Protein AF-A0A969BR86-F1 (afdb_monomer)

pLDDT: mean 82.11, std 10.0, range [44.03, 94.56]

Radius of gyration: 22.73 Å; Cα contacts (8 Å, |Δi|>4): 45; chains: 1; bounding box: 43×24×62 Å

Sequence (85 aa):
MSRDRLPEDFAKPVFQLEKNTPTIVQTKLGWHLVEITARKPAEPRTFQQAEPEIHSALEAIKRRQAVNDLRTQLRKSMSEKIRVF

Secondary structure (DSSP, 8-state):
--GGGS-HHHHHHHTTSPBT--EEEEETTEEEEE-B-------PPPHHHHHHHHHHHHHHHHHHHHHHHHHHHHHHHHGGG----

Solvent-accessible surface area (backbone atoms only — not comparable to full-atom values): 5432 Å² total; per-residue (Å²): 137,60,67,89,82,40,60,68,68,50,33,56,58,65,75,66,57,59,73,77,47,78,44,80,46,72,40,98,92,44,82,41,83,45,63,38,87,77,82,81,80,88,74,84,75,53,66,83,76,41,44,68,59,51,52,54,51,52,51,53,51,51,51,53,48,52,52,51,50,51,52,50,51,53,50,61,73,46,57,87,68,69,77,84,127

Structure (mmCIF, N/CA/C/O backbone):
data_AF-A0A969BR86-F1
#
_entry.id   AF-A0A969BR86-F1
#
loop_
_atom_site.group_PDB
_atom_site.id
_atom_site.type_symbol
_atom_site.label_atom_id
_atom_site.label_alt_id
_atom_site.label_comp_id
_atom_site.label_asym_id
_atom_site.label_entity_id
_atom_site.label_seq_id
_atom_site.pdbx_PDB_ins_code
_atom_site.Cartn_x
_atom_site.Cartn_y
_atom_site.Cartn_z
_atom_site.occupancy
_atom_site.B_iso_or_equiv
_atom_site.auth_seq_id
_atom_site.auth_comp_id
_atom_site.auth_asym_id
_atom_site.auth_atom_id
_atom_site.pdbx_PDB_model_num
ATOM 1 N N . MET A 1 1 ? -9.679 -5.450 6.831 1.00 61.16 1 MET A N 1
ATOM 2 C CA . MET A 1 1 ? -9.395 -4.485 5.747 1.00 61.16 1 MET A CA 1
ATOM 3 C C . MET A 1 1 ? -8.191 -3.652 6.163 1.00 61.16 1 MET A C 1
ATOM 5 O O . MET A 1 1 ? -8.282 -2.976 7.179 1.00 61.16 1 MET A O 1
ATOM 9 N N . SER A 1 2 ? -7.052 -3.772 5.476 1.00 65.75 2 SER A N 1
ATOM 10 C CA . SER A 1 2 ? -5.860 -2.951 5.747 1.00 65.75 2 SER A CA 1
ATOM 11 C C . SER A 1 2 ? -5.892 -1.671 4.911 1.00 65.75 2 SER A C 1
ATOM 13 O O . SER A 1 2 ? -6.504 -1.649 3.842 1.00 65.75 2 SER A O 1
ATOM 15 N N . ARG A 1 3 ? -5.234 -0.612 5.398 1.00 71.56 3 ARG A N 1
ATOM 16 C CA . ARG A 1 3 ? -5.189 0.702 4.739 1.00 71.56 3 ARG A CA 1
ATOM 17 C C . ARG A 1 3 ? -4.680 0.610 3.293 1.00 71.56 3 ARG A C 1
ATOM 19 O O . ARG A 1 3 ? -5.234 1.274 2.431 1.00 71.56 3 ARG A O 1
ATOM 26 N N . ASP A 1 4 ? -3.730 -0.289 3.029 1.00 73.81 4 ASP A N 1
ATOM 27 C CA . ASP A 1 4 ? -3.105 -0.480 1.709 1.00 73.81 4 ASP A CA 1
ATOM 28 C C . ASP A 1 4 ? -3.995 -1.178 0.673 1.00 73.81 4 ASP A C 1
ATOM 30 O O . ASP A 1 4 ? -3.695 -1.165 -0.517 1.00 73.81 4 ASP A O 1
ATOM 34 N N . ARG A 1 5 ? -5.093 -1.813 1.102 1.00 78.88 5 ARG A N 1
ATOM 35 C CA . ARG A 1 5 ? -6.053 -2.453 0.187 1.00 78.88 5 ARG A CA 1
ATOM 36 C C . ARG A 1 5 ? -7.162 -1.509 -0.271 1.00 78.88 5 ARG A C 1
ATOM 38 O O . ARG A 1 5 ? -8.009 -1.923 -1.056 1.00 78.88 5 ARG A O 1
ATOM 45 N N . LEU A 1 6 ? -7.189 -0.282 0.244 1.00 83.00 6 LEU A N 1
ATOM 46 C CA . LEU A 1 6 ? -8.227 0.699 -0.039 1.00 83.00 6 LEU A CA 1
ATOM 47 C C . LEU A 1 6 ? -7.641 1.885 -0.816 1.00 83.00 6 LEU A C 1
ATOM 49 O O . LEU A 1 6 ? -6.515 2.296 -0.533 1.00 83.00 6 LEU A O 1
ATOM 53 N N . PRO A 1 7 ? -8.401 2.469 -1.760 1.00 82.69 7 PRO A N 1
ATOM 54 C CA . PRO A 1 7 ? -8.023 3.721 -2.405 1.00 82.69 7 PRO A CA 1
ATOM 55 C C . PRO A 1 7 ? -7.731 4.815 -1.371 1.00 82.69 7 PRO A C 1
ATOM 57 O O . PRO A 1 7 ? -8.430 4.913 -0.359 1.00 82.69 7 PRO A O 1
ATOM 60 N N . GLU A 1 8 ? -6.706 5.642 -1.599 1.00 81.19 8 GLU A N 1
ATOM 61 C CA . GLU A 1 8 ? -6.292 6.662 -0.622 1.00 81.19 8 GLU A CA 1
ATOM 62 C C . GLU A 1 8 ? -7.409 7.649 -0.255 1.00 81.19 8 GLU A C 1
ATOM 64 O O . GLU A 1 8 ? -7.496 8.080 0.898 1.00 81.19 8 GLU A O 1
ATOM 69 N N . ASP A 1 9 ? -8.248 7.992 -1.232 1.00 82.06 9 ASP A N 1
ATOM 70 C CA . ASP A 1 9 ? -9.406 8.879 -1.114 1.00 82.06 9 ASP A CA 1
ATOM 71 C C . ASP A 1 9 ? -10.520 8.287 -0.241 1.00 82.06 9 ASP A C 1
ATOM 73 O O . ASP A 1 9 ? -11.280 9.031 0.369 1.00 82.06 9 ASP A O 1
ATOM 77 N N . PHE A 1 10 ? -10.567 6.962 -0.097 1.00 84.12 10 PHE A N 1
ATOM 78 C CA . PHE A 1 10 ? -11.460 6.282 0.838 1.00 84.12 10 PHE A CA 1
ATOM 79 C C . PHE A 1 10 ? -10.784 6.008 2.189 1.00 84.12 10 PHE A C 1
ATOM 81 O O . PHE A 1 10 ? -11.364 6.228 3.249 1.00 84.12 10 PHE A O 1
ATOM 88 N N . ALA A 1 11 ? -9.532 5.548 2.177 1.00 84.19 11 ALA A N 1
ATOM 89 C CA . ALA A 1 11 ? -8.834 5.105 3.377 1.00 84.19 11 ALA A CA 1
ATOM 90 C C . ALA A 1 11 ? -8.553 6.254 4.361 1.00 84.19 11 ALA A C 1
ATOM 92 O O . ALA A 1 11 ? -8.696 6.07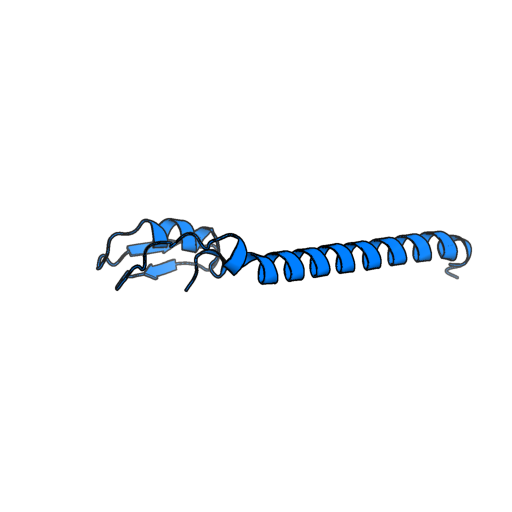7 5.566 1.00 84.19 11 ALA A O 1
ATOM 93 N N . LYS A 1 12 ? -8.153 7.440 3.886 1.00 82.19 12 LYS A N 1
ATOM 94 C CA . LYS A 1 12 ? -7.862 8.587 4.769 1.00 82.19 12 LYS A CA 1
ATOM 95 C C . LYS A 1 12 ? -9.066 9.001 5.635 1.00 82.19 12 LYS A C 1
ATOM 97 O O . LYS A 1 12 ? -8.902 8.978 6.855 1.00 82.19 12 LYS A O 1
ATOM 102 N N . PRO A 1 13 ? -10.248 9.319 5.068 1.00 82.56 13 PRO A N 1
ATOM 103 C CA . PRO A 1 13 ? -11.400 9.736 5.866 1.00 82.56 13 PRO A CA 1
ATOM 104 C C . PRO A 1 13 ? -11.906 8.609 6.774 1.00 82.56 13 PRO A C 1
ATOM 106 O O . PRO A 1 13 ? -12.065 8.816 7.970 1.00 82.56 13 PRO A O 1
ATOM 109 N N . VAL A 1 14 ? -12.046 7.383 6.261 1.00 83.69 14 VAL A N 1
ATOM 110 C CA . VAL A 1 14 ? -12.565 6.226 7.022 1.00 83.69 14 VAL A CA 1
ATOM 111 C C . VAL A 1 14 ? -11.699 5.892 8.247 1.00 83.69 14 VAL A C 1
ATOM 113 O O . VAL A 1 14 ? -12.215 5.551 9.313 1.00 83.69 14 VAL A O 1
ATOM 116 N N . PHE A 1 15 ? -10.373 6.033 8.140 1.00 82.00 15 PHE A N 1
ATOM 117 C CA . PHE A 1 15 ? -9.451 5.838 9.266 1.00 82.00 15 PHE A CA 1
ATOM 118 C C . PHE A 1 15 ? -9.319 7.067 10.193 1.00 82.00 15 PHE A C 1
ATOM 120 O O . PHE A 1 15 ? -8.586 7.006 11.182 1.00 82.00 15 PHE A O 1
ATOM 127 N N . GLN A 1 16 ? -10.050 8.153 9.949 1.00 82.88 16 GLN A N 1
ATOM 128 C CA . GLN A 1 16 ? -10.150 9.311 10.850 1.00 82.88 16 GLN A CA 1
ATOM 129 C C . GLN A 1 16 ? -11.508 9.402 11.556 1.00 82.88 16 GLN A C 1
ATOM 131 O O . GLN A 1 16 ? -11.575 10.006 12.620 1.00 82.88 16 GLN A O 1
ATOM 136 N N . LEU A 1 17 ? -12.552 8.759 11.021 1.00 83.19 17 LEU A N 1
ATOM 137 C CA . LEU A 1 17 ? -13.890 8.764 11.616 1.00 83.19 17 LEU A CA 1
ATOM 138 C C . LEU A 1 17 ? -13.932 8.130 13.012 1.00 83.19 17 LEU A C 1
ATOM 140 O O . LEU A 1 17 ? -13.214 7.162 13.306 1.00 83.19 17 LEU A O 1
ATOM 144 N N . GLU A 1 18 ? -14.825 8.676 13.836 1.00 79.94 18 GLU A N 1
ATOM 145 C CA . GLU A 1 18 ? -15.206 8.114 15.126 1.00 79.94 18 GLU A CA 1
ATOM 146 C C . GLU A 1 18 ? -16.016 6.822 14.954 1.00 79.94 18 GLU A C 1
ATOM 148 O O . GLU A 1 18 ? -16.596 6.540 13.900 1.00 79.94 18 GLU A O 1
ATOM 153 N N . LYS A 1 19 ? -16.019 5.993 16.001 1.00 82.56 19 LYS A N 1
ATOM 154 C CA . LYS A 1 19 ? -16.785 4.744 16.006 1.00 82.56 19 LYS A CA 1
ATOM 155 C C . LYS A 1 19 ? -18.276 5.045 16.127 1.00 82.56 19 LYS A C 1
ATOM 157 O O . LYS A 1 19 ? -18.650 5.940 16.874 1.00 82.56 19 LYS A O 1
ATOM 162 N N . ASN A 1 20 ? -19.098 4.236 15.461 1.00 81.25 20 ASN A N 1
ATOM 163 C CA . ASN A 1 20 ? -20.564 4.307 15.497 1.00 81.25 20 ASN A CA 1
ATOM 164 C C . ASN A 1 20 ? -21.159 5.641 15.003 1.00 81.25 20 ASN A C 1
ATOM 166 O O . ASN A 1 20 ? -22.278 5.990 15.374 1.00 81.25 20 ASN A O 1
ATOM 170 N N . THR A 1 21 ? -20.432 6.377 14.154 1.00 82.62 21 THR A N 1
ATOM 171 C CA . THR A 1 21 ? -20.931 7.602 13.512 1.00 82.62 21 THR A CA 1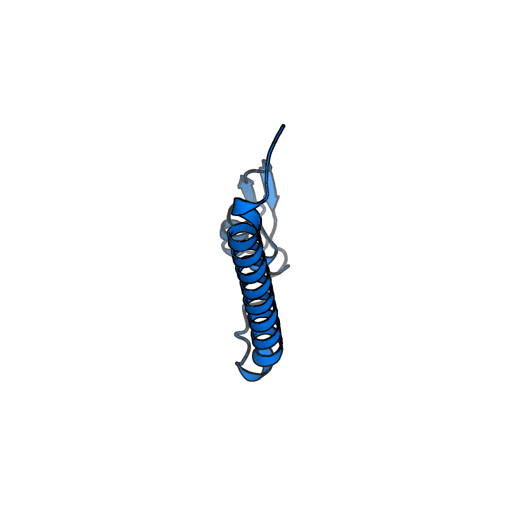
ATOM 172 C C . THR A 1 21 ? -21.082 7.373 12.006 1.00 82.62 21 THR A C 1
ATOM 174 O O . THR A 1 21 ? -20.071 7.320 11.294 1.00 82.62 21 THR A O 1
ATOM 177 N N . PRO A 1 22 ? -22.316 7.239 11.486 1.00 84.19 22 PRO A N 1
ATOM 178 C CA . PRO A 1 22 ? -22.558 7.108 10.053 1.00 84.19 22 PRO A CA 1
ATOM 179 C C . PRO A 1 22 ? -22.139 8.388 9.326 1.00 84.19 22 PRO A C 1
ATOM 181 O O . PRO A 1 22 ? -22.649 9.468 9.615 1.00 84.19 22 PRO A O 1
ATOM 184 N N . THR A 1 23 ? -21.207 8.280 8.379 1.00 85.69 23 THR A N 1
ATOM 185 C CA . THR A 1 23 ? -20.683 9.431 7.630 1.00 85.69 23 THR A CA 1
ATOM 186 C C . THR A 1 23 ? -20.650 9.146 6.136 1.00 85.69 23 THR A C 1
ATOM 188 O O . THR A 1 23 ? -20.351 8.032 5.702 1.00 85.69 23 THR A O 1
ATOM 191 N N . ILE A 1 24 ? -20.941 10.170 5.337 1.00 86.69 24 ILE A N 1
ATOM 192 C CA . ILE A 1 24 ? -20.868 10.100 3.880 1.00 86.69 24 ILE A CA 1
ATOM 193 C C . ILE A 1 24 ? -19.460 10.509 3.422 1.00 86.69 24 ILE A C 1
ATOM 195 O O . ILE A 1 24 ? -18.968 11.577 3.777 1.00 86.69 24 ILE A O 1
ATOM 199 N N . VAL A 1 25 ? -18.825 9.669 2.606 1.00 86.25 25 VAL A N 1
ATOM 200 C CA . VAL A 1 25 ? -17.496 9.878 2.017 1.00 86.25 25 VAL A CA 1
ATOM 201 C C . VAL A 1 25 ? -17.611 9.909 0.495 1.00 86.25 25 VAL A C 1
ATOM 203 O O . VAL A 1 25 ? -18.145 8.982 -0.119 1.00 86.25 25 VAL A O 1
ATOM 206 N N . GLN A 1 26 ? -17.081 10.960 -0.127 1.00 85.06 26 GLN A N 1
ATOM 207 C CA . GLN A 1 26 ? -16.982 11.067 -1.581 1.00 85.06 26 GLN A CA 1
ATOM 208 C C . GLN A 1 26 ? -15.623 10.539 -2.053 1.00 85.06 26 GLN A C 1
ATOM 210 O O . GLN A 1 26 ? -14.578 10.969 -1.571 1.00 85.06 26 GLN A O 1
ATOM 215 N N . THR A 1 27 ? -15.638 9.622 -3.014 1.00 86.56 27 THR A N 1
ATOM 216 C CA . THR A 1 27 ? -14.443 9.085 -3.675 1.00 86.56 27 THR A CA 1
ATOM 217 C C . THR A 1 27 ? -14.583 9.237 -5.186 1.00 86.56 27 THR A C 1
ATOM 219 O O . THR A 1 27 ? -15.639 9.626 -5.692 1.00 86.56 27 THR A O 1
ATOM 222 N N . LYS A 1 28 ? -13.541 8.881 -5.942 1.00 83.44 28 LYS A N 1
ATOM 223 C CA . LYS A 1 28 ? -13.607 8.858 -7.416 1.00 83.44 28 LYS A CA 1
ATOM 224 C C . LYS A 1 28 ? -14.691 7.929 -7.975 1.00 83.44 28 LYS A C 1
ATOM 226 O O . LYS A 1 28 ? -15.086 8.089 -9.123 1.00 83.44 28 LYS A O 1
ATOM 231 N N . LEU A 1 29 ? -15.157 6.965 -7.180 1.00 82.69 29 LEU A N 1
ATOM 232 C CA . LEU A 1 29 ? -16.210 6.019 -7.557 1.00 82.69 29 LEU A CA 1
ATOM 233 C C . LEU A 1 29 ? -17.621 6.538 -7.229 1.00 82.69 29 LEU A C 1
ATOM 235 O O . LEU A 1 29 ? -18.598 5.920 -7.639 1.00 82.69 29 LEU A O 1
ATOM 239 N N . GLY A 1 30 ? -17.740 7.655 -6.502 1.00 88.00 30 GLY A N 1
ATOM 240 C CA . GLY A 1 30 ? -19.014 8.243 -6.092 1.00 88.00 30 GLY A CA 1
ATOM 241 C C . GLY A 1 30 ? -19.147 8.382 -4.575 1.00 88.00 30 GLY A C 1
ATOM 242 O O . GLY A 1 30 ? -18.171 8.618 -3.862 1.00 88.00 30 GLY A O 1
ATOM 243 N N . TRP A 1 31 ? -20.375 8.255 -4.074 1.00 88.50 31 TRP A N 1
ATOM 244 C CA . TRP A 1 31 ? -20.725 8.491 -2.672 1.00 88.50 31 TRP A CA 1
ATOM 245 C C . TRP A 1 31 ? -20.825 7.180 -1.892 1.00 88.50 31 TRP A C 1
ATOM 247 O O . TRP A 1 31 ? -21.470 6.236 -2.338 1.00 88.50 31 TRP A O 1
ATOM 257 N N . HIS A 1 32 ? -20.203 7.135 -0.716 1.00 85.75 32 HIS A N 1
ATOM 258 C CA . HIS A 1 32 ? -20.162 5.963 0.157 1.00 85.75 32 HIS A CA 1
ATOM 259 C C . HIS A 1 32 ? -20.697 6.351 1.536 1.00 85.75 32 HIS A C 1
ATOM 261 O O . HIS A 1 32 ? -20.184 7.291 2.137 1.00 85.75 32 HIS A O 1
ATOM 267 N N . LEU A 1 33 ? -21.696 5.636 2.057 1.00 86.94 33 LEU A N 1
ATOM 268 C CA . LEU A 1 33 ? -22.105 5.747 3.460 1.00 86.94 33 LEU A CA 1
ATOM 269 C C . LEU A 1 33 ? -21.311 4.725 4.275 1.00 86.94 33 LEU A C 1
ATOM 271 O O . LEU A 1 33 ? -21.346 3.534 3.968 1.00 86.94 33 LEU A O 1
ATOM 275 N N . VAL A 1 34 ? -20.575 5.190 5.281 1.00 85.00 34 VAL A N 1
ATOM 276 C CA . VAL A 1 34 ? -19.668 4.348 6.065 1.00 85.00 34 VAL A CA 1
ATOM 277 C C . VAL A 1 34 ? -19.932 4.539 7.551 1.00 85.00 34 VAL A C 1
ATOM 279 O O . VAL A 1 34 ? -20.006 5.663 8.039 1.00 85.00 34 VAL A O 1
ATOM 282 N N . GLU A 1 35 ? -20.020 3.426 8.272 1.00 86.06 35 GLU A N 1
ATOM 283 C CA . GLU A 1 35 ? -20.082 3.383 9.729 1.00 86.06 35 GLU A CA 1
ATOM 284 C C . GLU A 1 35 ? -18.949 2.492 10.253 1.00 86.06 35 GLU A C 1
ATOM 286 O O . GLU A 1 35 ? -18.752 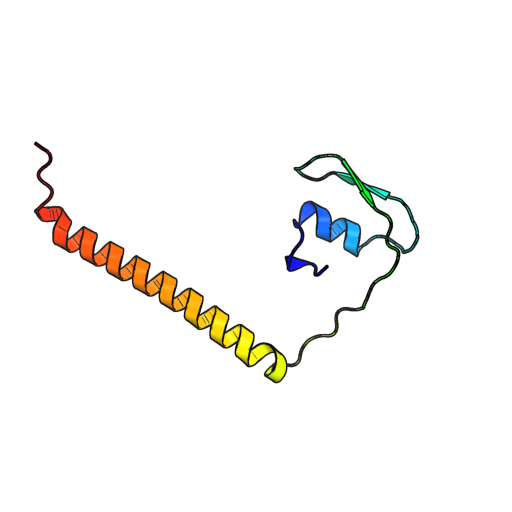1.364 9.791 1.00 86.06 35 GLU A O 1
ATOM 291 N N . ILE A 1 36 ? -18.170 3.005 11.207 1.00 84.31 36 ILE A N 1
ATOM 292 C CA . ILE A 1 36 ? -17.049 2.268 11.795 1.00 84.31 36 ILE A CA 1
ATOM 293 C C . ILE A 1 36 ? -17.535 1.490 13.017 1.00 84.31 36 ILE A C 1
ATOM 295 O O . ILE A 1 36 ? -17.685 2.057 14.096 1.00 84.31 36 ILE A O 1
ATOM 299 N N . THR A 1 37 ? -17.699 0.178 12.867 1.00 82.00 37 THR A N 1
ATOM 300 C CA . THR A 1 37 ? -18.122 -0.718 13.959 1.00 82.00 37 THR A CA 1
ATOM 301 C C . THR A 1 37 ? -16.975 -1.082 14.906 1.00 82.00 37 THR A C 1
ATOM 303 O O . THR A 1 37 ? -17.155 -1.201 16.116 1.00 82.00 37 THR A O 1
ATOM 306 N N . ALA A 1 38 ? -15.754 -1.235 14.383 1.00 79.75 38 ALA A N 1
ATOM 307 C CA . ALA A 1 38 ? -14.565 -1.543 15.171 1.00 79.75 38 ALA A CA 1
ATOM 308 C C . ALA A 1 38 ? -13.278 -1.087 14.468 1.00 79.75 38 ALA A C 1
ATOM 310 O O . ALA A 1 38 ? -13.190 -1.051 13.242 1.00 79.75 38 ALA A O 1
ATOM 311 N N . ARG A 1 39 ? -12.238 -0.783 15.255 1.00 78.38 39 ARG A N 1
ATOM 312 C CA . ARG A 1 39 ? -10.884 -0.486 14.760 1.00 78.38 39 ARG A CA 1
ATOM 313 C C . ARG A 1 39 ? -9.862 -1.251 15.590 1.00 78.38 39 ARG A C 1
ATOM 315 O O . ARG A 1 39 ? -9.850 -1.102 16.811 1.00 78.38 39 ARG A O 1
ATOM 322 N N . LYS A 1 40 ? -8.992 -2.014 14.923 1.00 78.38 40 LYS A N 1
ATOM 323 C CA . LYS A 1 40 ? -7.780 -2.574 15.533 1.00 78.38 40 LYS A CA 1
ATOM 324 C C . LYS A 1 40 ? -6.643 -1.543 15.401 1.00 78.38 40 LYS A C 1
ATOM 326 O O . LYS A 1 40 ? -6.464 -1.026 14.295 1.00 78.38 40 LYS A O 1
ATOM 331 N N . PRO A 1 41 ? -5.912 -1.204 16.480 1.00 73.75 41 PRO A N 1
ATOM 332 C CA . PRO A 1 41 ? -4.749 -0.328 16.383 1.00 73.75 41 PRO A CA 1
ATOM 333 C C . PRO A 1 41 ? -3.685 -0.952 15.475 1.00 73.75 41 PRO A C 1
ATOM 335 O O . PRO A 1 41 ? -3.571 -2.176 15.377 1.00 73.75 41 PRO A O 1
ATOM 338 N N . ALA A 1 42 ? -2.930 -0.101 14.781 1.00 69.50 42 ALA A N 1
ATOM 339 C CA . ALA A 1 42 ? -1.808 -0.553 13.976 1.00 69.50 42 ALA A CA 1
ATOM 340 C C . ALA A 1 42 ? -0.701 -1.038 14.918 1.00 69.50 42 ALA A C 1
ATOM 342 O O . ALA A 1 42 ? -0.063 -0.236 15.594 1.00 69.50 42 ALA A O 1
ATOM 343 N N . GLU A 1 43 ? -0.503 -2.349 14.982 1.00 74.56 43 GLU A N 1
ATOM 344 C CA . GLU A 1 43 ? 0.647 -2.940 15.658 1.00 74.56 43 GLU A CA 1
ATOM 345 C C . GLU A 1 43 ? 1.830 -2.897 14.682 1.00 74.56 43 GLU A C 1
ATOM 347 O O . GLU A 1 43 ? 1.750 -3.525 13.618 1.00 74.56 43 GLU A O 1
ATOM 352 N N . PRO A 1 44 ? 2.902 -2.137 14.975 1.00 71.06 44 PRO A N 1
ATOM 353 C CA . PRO A 1 44 ? 4.087 -2.152 14.135 1.00 71.06 44 PRO A CA 1
ATOM 354 C C . PRO A 1 44 ? 4.680 -3.562 14.162 1.00 71.06 44 PRO A C 1
ATOM 356 O O . PRO A 1 44 ? 5.041 -4.079 15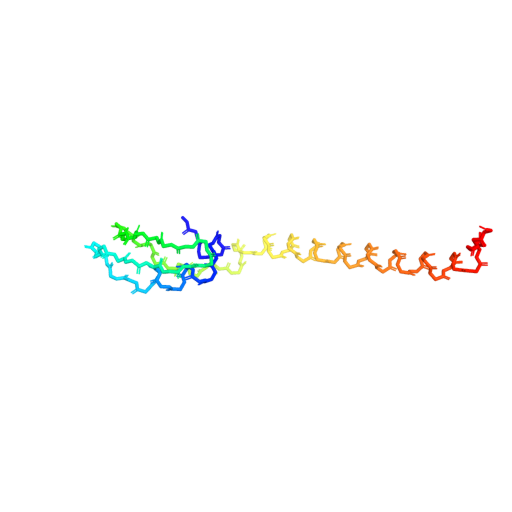.220 1.00 71.06 44 PRO A O 1
ATOM 359 N N . ARG A 1 45 ? 4.751 -4.204 12.993 1.00 75.12 45 ARG A N 1
ATOM 360 C CA . ARG A 1 45 ? 5.435 -5.493 12.845 1.00 75.12 45 ARG A CA 1
ATOM 361 C C . ARG A 1 45 ? 6.920 -5.309 13.136 1.00 75.12 45 ARG A C 1
ATOM 363 O O . ARG A 1 45 ? 7.516 -4.312 12.726 1.00 75.12 45 ARG A O 1
ATOM 370 N N . THR A 1 46 ? 7.525 -6.280 13.811 1.00 86.44 46 THR A N 1
ATOM 371 C CA . THR A 1 46 ? 8.982 -6.296 13.976 1.00 86.44 46 THR A CA 1
ATOM 372 C C . THR A 1 46 ? 9.654 -6.607 12.639 1.00 86.44 46 THR A C 1
ATOM 374 O O . THR A 1 46 ? 9.055 -7.235 11.763 1.00 86.44 46 THR A O 1
ATOM 377 N N . PHE A 1 47 ? 10.916 -6.196 12.478 1.00 79.38 47 PHE A N 1
ATOM 378 C CA . PHE A 1 47 ? 11.681 -6.481 11.260 1.00 79.38 47 PHE A CA 1
ATOM 379 C C . PHE A 1 47 ? 11.693 -7.980 10.930 1.00 79.38 47 PHE A C 1
ATOM 381 O O . PHE A 1 47 ? 11.379 -8.342 9.807 1.00 79.38 47 PHE A O 1
ATOM 388 N N . GLN A 1 48 ? 11.924 -8.848 11.920 1.00 83.19 48 GLN A N 1
ATOM 389 C CA . GLN A 1 48 ? 11.929 -10.311 11.746 1.00 83.19 48 GLN A CA 1
ATOM 390 C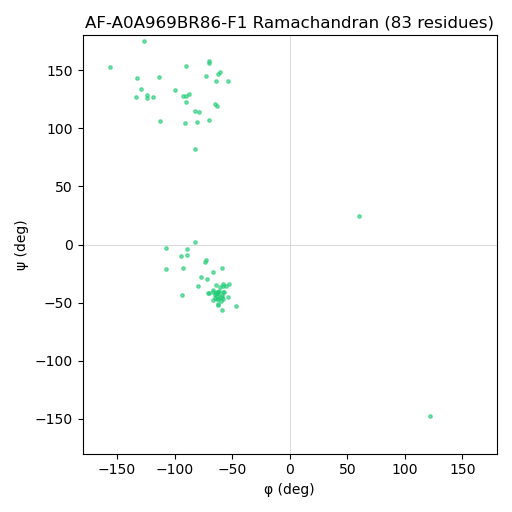 C . GLN A 1 48 ? 10.608 -10.863 11.186 1.00 83.19 48 GLN A C 1
ATOM 392 O O . GLN A 1 48 ? 10.604 -11.823 10.425 1.00 83.19 48 GLN A O 1
ATOM 397 N N . GLN A 1 49 ? 9.469 -10.257 11.537 1.00 82.19 49 GLN A N 1
ATOM 398 C CA . GLN A 1 49 ? 8.164 -10.670 11.012 1.00 82.19 49 GLN A CA 1
ATOM 399 C C . GLN A 1 49 ? 7.926 -10.172 9.581 1.00 82.19 49 GLN A C 1
ATOM 401 O O . GLN A 1 49 ? 7.166 -10.789 8.837 1.00 82.19 49 GLN A O 1
ATOM 406 N N . ALA A 1 50 ? 8.539 -9.047 9.206 1.00 85.06 50 ALA A N 1
ATOM 407 C CA . ALA A 1 50 ? 8.405 -8.432 7.887 1.00 85.06 50 ALA A CA 1
ATOM 408 C C . ALA A 1 50 ? 9.494 -8.877 6.896 1.00 85.06 50 ALA A C 1
ATOM 410 O O . ALA A 1 50 ? 9.292 -8.773 5.690 1.00 85.06 50 ALA A O 1
ATOM 411 N N . GLU A 1 51 ? 10.624 -9.391 7.381 1.00 86.75 51 GLU A N 1
ATOM 412 C CA . GLU A 1 51 ? 11.779 -9.843 6.603 1.00 86.75 51 GLU A CA 1
ATOM 413 C C . GLU A 1 51 ? 11.407 -10.727 5.398 1.00 86.75 51 GLU A C 1
ATOM 415 O O . GLU A 1 51 ? 11.773 -10.356 4.279 1.00 86.75 51 GLU A O 1
ATOM 420 N N . PRO A 1 52 ? 10.621 -11.818 5.533 1.00 89.00 52 PRO A N 1
ATOM 421 C CA . PRO A 1 52 ? 10.285 -12.657 4.379 1.00 89.00 52 PRO A CA 1
ATOM 422 C C . PRO A 1 52 ? 9.459 -11.909 3.320 1.00 89.00 52 PRO A C 1
ATOM 424 O O . PRO A 1 52 ? 9.633 -12.125 2.119 1.00 89.00 52 PRO A O 1
ATOM 427 N N . GLU A 1 53 ? 8.580 -11.002 3.749 1.00 86.50 53 GLU A N 1
ATOM 428 C CA . GLU A 1 53 ? 7.756 -10.183 2.856 1.00 86.50 53 GLU A CA 1
ATOM 429 C C . GLU A 1 53 ? 8.614 -9.138 2.123 1.00 86.50 53 GLU A C 1
ATOM 431 O O . GLU A 1 53 ? 8.481 -8.965 0.911 1.00 86.50 53 GLU A O 1
ATOM 436 N N . ILE A 1 54 ? 9.557 -8.508 2.833 1.00 89.31 54 ILE A N 1
ATOM 437 C CA . ILE A 1 54 ? 10.508 -7.538 2.275 1.00 89.31 54 ILE A CA 1
ATOM 438 C C . ILE A 1 54 ? 11.413 -8.205 1.236 1.00 89.31 54 ILE A C 1
ATOM 440 O O . ILE A 1 54 ? 11.571 -7.672 0.136 1.00 89.31 54 ILE A O 1
ATOM 444 N N . HIS A 1 55 ? 11.980 -9.373 1.547 1.00 92.12 55 HIS A N 1
ATOM 445 C CA . HIS A 1 55 ? 12.829 -10.115 0.613 1.00 92.12 55 HIS A CA 1
ATOM 446 C C . HIS A 1 55 ? 12.071 -10.488 -0.665 1.00 92.12 55 HIS A C 1
ATOM 448 O O . HIS A 1 55 ? 12.536 -10.184 -1.764 1.00 92.12 55 HIS A O 1
ATOM 454 N N . SER A 1 56 ? 10.865 -11.046 -0.529 1.00 92.06 56 SER A N 1
ATOM 455 C CA . SER A 1 56 ? 10.004 -11.387 -1.669 1.00 92.06 56 SER A CA 1
ATOM 456 C C . SER A 1 56 ? 9.669 -10.162 -2.534 1.00 92.06 56 SER A C 1
ATOM 458 O O . SER A 1 56 ? 9.765 -10.203 -3.766 1.00 92.06 56 SER A O 1
ATOM 460 N N . ALA A 1 57 ? 9.349 -9.026 -1.904 1.00 90.69 57 ALA A N 1
ATOM 461 C CA . ALA A 1 57 ? 9.082 -7.780 -2.616 1.00 90.69 57 ALA A CA 1
ATOM 462 C C . ALA A 1 57 ? 10.319 -7.272 -3.381 1.00 90.69 57 ALA A C 1
ATOM 464 O O . ALA A 1 57 ? 10.211 -6.889 -4.550 1.00 90.69 57 ALA A O 1
ATOM 465 N N . LEU A 1 58 ? 11.502 -7.303 -2.759 1.00 92.88 58 LEU A N 1
ATOM 466 C CA . LEU A 1 58 ? 12.756 -6.885 -3.391 1.00 92.88 58 LEU A CA 1
ATOM 467 C C . LEU A 1 58 ? 13.136 -7.781 -4.574 1.00 92.88 58 LEU A C 1
ATOM 469 O O . LEU A 1 58 ? 13.546 -7.271 -5.621 1.00 92.88 58 LEU A O 1
ATOM 473 N N . GLU A 1 59 ? 12.965 -9.095 -4.446 1.00 93.94 59 GLU A N 1
ATOM 474 C CA . GLU A 1 59 ? 13.182 -10.042 -5.542 1.00 93.94 59 GLU A CA 1
ATOM 475 C C . GLU A 1 59 ? 12.256 -9.758 -6.727 1.00 93.94 59 GLU A C 1
ATOM 477 O O . GLU A 1 59 ? 12.710 -9.706 -7.874 1.00 93.94 59 GLU A O 1
ATOM 482 N N . ALA A 1 60 ? 10.969 -9.512 -6.467 1.00 91.94 60 ALA A N 1
ATOM 483 C CA . ALA A 1 60 ? 10.000 -9.184 -7.507 1.00 91.94 60 ALA A CA 1
ATOM 484 C C . ALA A 1 60 ? 10.355 -7.878 -8.241 1.00 91.94 60 ALA A C 1
ATOM 486 O O . ALA A 1 60 ? 10.276 -7.818 -9.475 1.00 91.94 60 ALA A O 1
ATOM 487 N N . ILE A 1 61 ? 10.785 -6.847 -7.502 1.00 93.50 61 ILE A N 1
ATOM 488 C CA . ILE A 1 61 ? 11.231 -5.566 -8.069 1.00 93.50 61 ILE A CA 1
ATOM 489 C C . ILE A 1 61 ? 12.456 -5.779 -8.964 1.00 93.50 61 ILE A C 1
ATOM 491 O O . ILE A 1 61 ? 12.434 -5.382 -10.134 1.00 93.50 61 ILE A O 1
ATOM 495 N N . LYS A 1 62 ? 13.493 -6.456 -8.455 1.00 93.69 62 LYS A N 1
ATOM 496 C CA . LYS A 1 62 ? 14.724 -6.721 -9.213 1.00 93.69 62 LYS A CA 1
ATOM 497 C C . LYS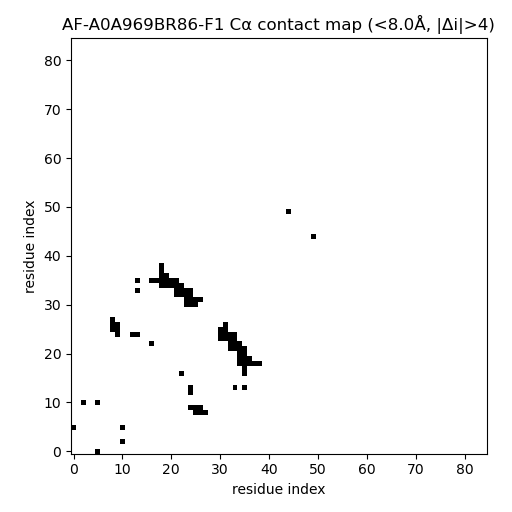 A 1 62 ? 14.466 -7.574 -10.449 1.00 93.69 62 LYS A C 1
ATOM 499 O O . LYS A 1 62 ? 14.985 -7.270 -11.520 1.00 93.69 62 LYS A O 1
ATOM 504 N N . ARG A 1 63 ? 13.616 -8.601 -10.344 1.00 92.94 63 ARG A N 1
ATOM 505 C CA . ARG A 1 63 ? 13.222 -9.431 -11.491 1.00 92.94 63 ARG A CA 1
ATOM 506 C C . ARG A 1 63 ? 12.566 -8.583 -12.581 1.00 92.94 63 ARG A C 1
ATOM 508 O O . ARG A 1 63 ? 12.912 -8.720 -13.751 1.00 92.94 63 ARG A O 1
ATOM 515 N N . ARG A 1 64 ? 11.644 -7.687 -12.215 1.00 93.06 64 ARG A N 1
ATOM 516 C CA . ARG A 1 64 ? 10.977 -6.798 -13.179 1.00 93.06 64 ARG A CA 1
ATOM 517 C C . ARG A 1 64 ? 11.965 -5.845 -13.855 1.00 93.06 64 ARG A C 1
ATOM 519 O O . ARG A 1 64 ? 11.856 -5.630 -15.061 1.00 93.06 64 ARG A O 1
ATOM 526 N N . GLN A 1 65 ? 12.923 -5.302 -13.105 1.00 94.25 65 GLN A N 1
ATOM 527 C CA . GLN A 1 65 ? 13.993 -4.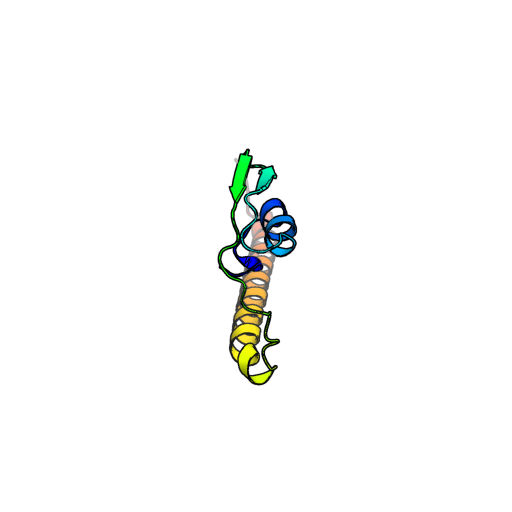461 -13.653 1.00 94.25 65 GLN A CA 1
ATOM 528 C C . GLN A 1 65 ? 14.860 -5.240 -14.647 1.00 94.25 65 GLN A C 1
ATOM 530 O O . GLN A 1 65 ? 14.954 -4.832 -15.799 1.00 94.25 65 GLN A O 1
ATOM 535 N N . ALA A 1 66 ? 15.363 -6.416 -14.265 1.00 94.06 66 ALA A N 1
ATOM 536 C CA . ALA A 1 66 ? 16.200 -7.244 -15.133 1.00 94.06 66 ALA A CA 1
ATOM 537 C C . ALA A 1 66 ? 15.505 -7.616 -16.456 1.00 94.06 66 ALA A C 1
ATOM 539 O O . ALA A 1 66 ? 16.116 -7.561 -17.522 1.00 94.06 66 ALA A O 1
ATOM 540 N N . VAL A 1 67 ? 14.208 -7.944 -16.416 1.00 94.56 67 VAL A N 1
ATOM 541 C CA . VAL A 1 67 ? 13.418 -8.221 -17.629 1.00 94.56 67 VAL A CA 1
ATOM 542 C C . VAL A 1 67 ? 13.301 -6.979 -18.518 1.00 94.56 67 VAL A C 1
ATOM 544 O O . VAL A 1 67 ? 13.417 -7.079 -19.741 1.00 94.56 67 VAL A O 1
ATOM 547 N N . ASN A 1 68 ? 13.086 -5.800 -17.931 1.00 93.88 68 ASN A N 1
ATOM 548 C CA . ASN A 1 68 ? 13.020 -4.547 -18.682 1.00 93.88 68 ASN A CA 1
ATOM 549 C C . ASN A 1 68 ? 14.368 -4.171 -19.306 1.00 93.88 68 ASN A C 1
ATOM 551 O O . ASN A 1 68 ? 14.395 -3.712 -20.453 1.00 93.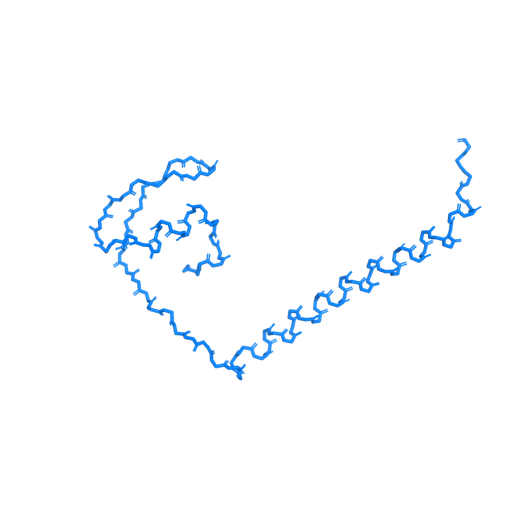88 68 ASN A O 1
ATOM 555 N N . ASP A 1 69 ? 15.464 -4.394 -18.588 1.00 93.50 69 ASP A N 1
ATOM 556 C CA . ASP A 1 69 ? 16.818 -4.128 -19.067 1.00 93.50 69 ASP A CA 1
ATOM 557 C C . ASP A 1 69 ? 17.169 -5.061 -20.223 1.00 93.50 69 ASP A C 1
ATOM 559 O O . ASP A 1 69 ? 17.556 -4.588 -21.293 1.00 93.50 69 ASP A O 1
ATOM 563 N N . LEU A 1 70 ? 16.907 -6.365 -20.073 1.00 91.38 70 LEU A N 1
ATOM 564 C CA . LEU A 1 70 ? 17.083 -7.350 -21.140 1.00 91.38 70 LEU A CA 1
ATOM 565 C C . LEU A 1 70 ? 16.252 -6.984 -22.375 1.00 91.38 70 LEU A C 1
ATOM 567 O O . LEU A 1 70 ? 16.767 -6.959 -23.491 1.00 91.38 70 LEU A O 1
ATOM 571 N N . ARG A 1 71 ? 14.975 -6.627 -22.191 1.00 89.69 71 ARG A N 1
ATOM 572 C CA . ARG A 1 71 ? 14.106 -6.176 -23.289 1.00 89.69 71 ARG A CA 1
ATOM 573 C C . ARG A 1 71 ? 14.693 -4.964 -24.012 1.00 89.69 71 ARG A C 1
ATOM 575 O O . ARG A 1 71 ? 14.607 -4.869 -25.235 1.00 89.69 71 ARG A O 1
ATOM 582 N N . THR A 1 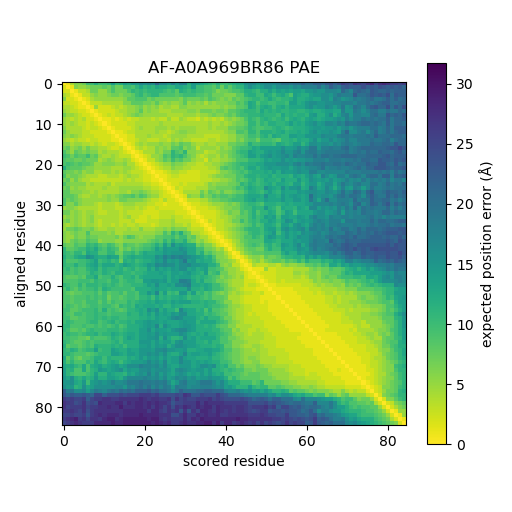72 ? 15.263 -4.025 -23.265 1.00 90.00 72 THR A N 1
ATOM 583 C CA . THR A 1 72 ? 15.864 -2.808 -23.821 1.00 90.00 72 THR A CA 1
ATOM 584 C C . THR A 1 72 ? 17.146 -3.126 -24.586 1.00 90.00 72 THR A C 1
ATOM 586 O O . THR A 1 72 ? 17.339 -2.608 -25.685 1.00 90.00 72 THR A O 1
ATOM 589 N N . GLN A 1 73 ? 17.989 -4.014 -24.057 1.00 88.94 73 GLN A N 1
ATOM 590 C CA . GLN A 1 73 ? 19.200 -4.489 -24.727 1.00 88.94 73 GLN A CA 1
ATOM 591 C C . GLN A 1 73 ? 18.876 -5.222 -26.034 1.00 88.94 73 GLN A C 1
ATOM 593 O O . GLN A 1 73 ? 19.451 -4.890 -27.067 1.00 88.94 73 GLN A O 1
ATOM 598 N N . LEU A 1 74 ? 17.902 -6.139 -26.019 1.00 87.81 74 LEU A N 1
ATOM 599 C CA . LEU A 1 74 ? 17.453 -6.862 -27.214 1.00 87.81 74 LEU A CA 1
ATOM 600 C C . LEU A 1 74 ? 16.881 -5.922 -28.282 1.00 87.81 74 LEU A C 1
ATOM 602 O O . LEU A 1 74 ? 17.161 -6.082 -29.466 1.00 87.81 74 LEU A O 1
ATOM 606 N N . ARG A 1 75 ? 16.111 -4.900 -27.883 1.00 84.38 75 ARG A N 1
ATOM 607 C CA . ARG A 1 75 ? 15.631 -3.883 -28.831 1.00 84.38 75 ARG A CA 1
ATOM 608 C C . ARG A 1 75 ? 16.772 -3.098 -29.462 1.00 84.38 75 ARG A C 1
ATOM 610 O O . ARG A 1 75 ? 16.723 -2.855 -30.660 1.00 84.38 75 ARG A O 1
ATOM 617 N N . LYS A 1 76 ? 17.790 -2.718 -28.687 1.00 84.94 76 LYS A N 1
ATOM 618 C CA . LYS A 1 76 ? 18.964 -2.011 -29.216 1.00 84.94 76 LYS A CA 1
ATOM 619 C C . LYS A 1 76 ? 19.767 -2.886 -30.181 1.00 84.94 76 LYS A C 1
ATOM 621 O O . LYS A 1 76 ? 20.132 -2.400 -31.242 1.00 84.94 76 LYS A O 1
ATOM 626 N N . SER A 1 77 ? 19.989 -4.163 -29.860 1.00 81.50 77 SER A N 1
ATOM 627 C CA . SER A 1 77 ? 20.761 -5.071 -30.722 1.00 81.50 77 SER A CA 1
ATOM 628 C C . SER A 1 77 ? 20.020 -5.484 -31.998 1.00 81.50 77 SER A C 1
ATOM 630 O O . SER A 1 77 ? 20.653 -5.737 -33.017 1.00 81.50 77 SER A O 1
ATOM 632 N N . MET A 1 78 ? 18.684 -5.539 -31.971 1.00 73.81 78 MET A N 1
ATOM 633 C CA . MET A 1 78 ? 17.868 -5.891 -33.141 1.00 73.81 78 MET A CA 1
ATOM 634 C C . MET A 1 78 ? 17.359 -4.684 -33.940 1.00 73.81 78 MET A C 1
ATOM 636 O O . MET A 1 78 ? 16.858 -4.874 -35.047 1.00 73.81 78 MET A O 1
ATOM 640 N N . SER A 1 79 ? 17.511 -3.459 -33.427 1.00 63.75 79 SER A N 1
ATOM 641 C CA . SER A 1 79 ? 17.133 -2.203 -34.095 1.00 63.75 79 SER A CA 1
ATOM 642 C C . SER A 1 79 ? 17.732 -2.069 -35.502 1.00 63.75 79 SER A C 1
ATOM 644 O O . SER A 1 79 ? 17.074 -1.549 -36.395 1.00 63.75 79 SER A O 1
ATOM 646 N N . GLU A 1 80 ? 18.939 -2.587 -35.738 1.00 59.53 80 GLU A N 1
ATOM 647 C CA . GLU A 1 80 ? 19.590 -2.552 -37.060 1.00 59.53 80 GLU A CA 1
ATOM 648 C C . GLU A 1 80 ? 18.970 -3.524 -38.086 1.00 59.53 80 GLU A C 1
ATOM 650 O O . GLU A 1 80 ? 19.231 -3.414 -39.283 1.00 59.53 80 GLU A O 1
ATOM 655 N N . LYS A 1 81 ? 18.128 -4.477 -37.652 1.00 60.12 81 LYS A N 1
ATOM 656 C CA . LYS A 1 81 ? 17.515 -5.508 -38.513 1.00 60.12 81 LYS A CA 1
ATOM 657 C C . LYS A 1 81 ? 16.023 -5.313 -38.794 1.00 60.12 81 LYS A C 1
ATOM 659 O O . LYS A 1 81 ? 15.469 -6.082 -39.579 1.00 60.12 81 LYS A O 1
ATOM 664 N N . ILE A 1 82 ? 15.366 -4.307 -38.216 1.00 61.12 82 ILE A N 1
ATOM 665 C CA . ILE A 1 82 ? 13.948 -4.032 -38.493 1.00 61.12 82 ILE A CA 1
ATOM 666 C C . ILE A 1 82 ? 13.851 -3.222 -39.796 1.00 61.12 82 ILE A C 1
ATOM 668 O O . ILE A 1 82 ? 13.748 -1.999 -39.778 1.00 61.12 82 ILE A O 1
ATOM 672 N N . ARG A 1 83 ? 13.902 -3.904 -40.948 1.00 55.31 83 ARG A N 1
ATOM 673 C CA . ARG A 1 83 ? 13.403 -3.339 -42.212 1.00 55.31 83 ARG A CA 1
ATOM 674 C C . ARG A 1 83 ? 11.890 -3.506 -42.226 1.00 55.31 83 ARG A C 1
ATOM 676 O O . ARG A 1 83 ? 11.397 -4.618 -42.393 1.00 55.31 83 ARG A O 1
ATOM 683 N N . VAL A 1 84 ? 11.173 -2.409 -42.016 1.00 58.94 84 VAL A N 1
ATOM 684 C CA . VAL A 1 84 ? 9.759 -2.327 -42.389 1.00 58.94 84 VAL A CA 1
ATOM 685 C C . VAL A 1 84 ? 9.744 -2.078 -43.899 1.00 58.94 84 VAL A C 1
ATOM 687 O O . VAL A 1 84 ? 10.295 -1.071 -44.341 1.00 58.94 84 VAL A O 1
ATOM 690 N N . PHE A 1 85 ? 9.240 -3.047 -44.666 1.00 44.03 85 PHE A N 1
ATOM 691 C CA . PHE A 1 85 ? 8.948 -2.896 -46.095 1.00 44.03 85 PHE A CA 1
ATOM 692 C C . PHE A 1 85 ? 7.591 -2.220 -46.279 1.00 44.03 85 PHE A C 1
ATOM 694 O O . PHE A 1 85 ? 6.698 -2.492 -45.441 1.00 44.03 85 PHE A O 1
#

Foldseek 3Di:
DDLVVDDVQPSVVLVVDDAQDFDWGQDPVGIDTDHHPDDDDDDDDDCVRCVVVVVVVVVVVVVVVVVVVVVVVVCVVCVVPPDDD

Mean predicted aligned error: 10.88 Å

Nearest PDB structures (foldseek):
  2ca1-assembly1_B  TM=4.756E-01  e=6.312E+00  Infectious bronchitis virus
  2jw8-assembly1_A  TM=2.952E-01  e=4.786E+00  Severe acute respiratory syndrome-related coronavirus
  6mtb-assembly1_E  TM=3.355E-01  e=6.312E+00  Oryctolagus cuniculus